Protein AF-A0A9E5LWG4-F1 (afdb_monomer)

Radius of gyration: 24.05 Å; Cα contacts (8 Å, |Δi|>4): 152; chains: 1; bounding box: 56×50×66 Å

Structure (mmCIF, N/CA/C/O backbone):
data_AF-A0A9E5LWG4-F1
#
_entry.id   AF-A0A9E5LWG4-F1
#
loop_
_atom_site.group_PDB
_atom_site.id
_atom_site.type_symbol
_atom_site.label_atom_id
_atom_site.label_alt_id
_atom_site.label_comp_id
_atom_site.label_asym_id
_atom_site.label_entity_id
_atom_site.label_seq_id
_atom_site.pdbx_PDB_ins_code
_atom_site.Cartn_x
_atom_site.Cartn_y
_atom_site.Cartn_z
_atom_site.occupancy
_atom_site.B_iso_or_equiv
_atom_site.auth_seq_id
_atom_site.auth_comp_id
_atom_site.auth_asym_id
_atom_site.auth_atom_id
_atom_site.pdbx_PDB_model_num
ATOM 1 N N . MET A 1 1 ? -36.267 38.860 47.453 1.00 40.44 1 MET A N 1
ATOM 2 C CA . MET A 1 1 ? -36.248 37.445 47.034 1.00 40.44 1 MET A CA 1
ATOM 3 C C . MET A 1 1 ? -36.671 37.403 45.577 1.00 40.44 1 MET A C 1
ATOM 5 O O . MET A 1 1 ? -37.859 37.362 45.316 1.00 40.44 1 MET A O 1
ATOM 9 N N . ASN A 1 2 ? -35.714 37.506 44.652 1.00 31.80 2 ASN A N 1
ATOM 10 C CA . ASN A 1 2 ? -35.941 37.179 43.245 1.00 31.80 2 ASN A CA 1
ATOM 11 C C . ASN A 1 2 ? -35.008 36.019 42.911 1.00 31.80 2 ASN A C 1
ATOM 13 O O . ASN A 1 2 ? -33.810 36.075 43.179 1.00 31.80 2 ASN A O 1
ATOM 17 N N . THR A 1 3 ? -35.626 34.947 42.444 1.00 41.03 3 THR A N 1
ATOM 18 C CA . THR A 1 3 ? -35.067 33.648 42.095 1.00 41.03 3 THR A CA 1
ATOM 19 C C . THR A 1 3 ? -34.221 33.753 40.827 1.00 41.03 3 THR A C 1
ATOM 21 O O . THR A 1 3 ? -34.682 34.312 39.835 1.00 41.03 3 THR A O 1
ATOM 24 N N . TYR A 1 4 ? -32.998 33.219 40.854 1.00 37.38 4 TYR A N 1
ATOM 25 C CA . TYR A 1 4 ? -32.174 33.046 39.658 1.00 37.38 4 TYR A CA 1
ATOM 26 C C . TYR A 1 4 ? -32.656 31.812 38.897 1.00 37.38 4 TYR A C 1
ATOM 28 O O . TYR A 1 4 ? -32.478 30.688 39.363 1.00 37.38 4 TYR A O 1
ATOM 36 N N . ASP A 1 5 ? -33.273 32.038 37.744 1.00 43.69 5 ASP A N 1
ATOM 37 C CA . ASP A 1 5 ? -33.558 31.005 36.755 1.00 43.69 5 ASP A CA 1
ATOM 38 C C . ASP A 1 5 ? -32.345 30.931 35.813 1.00 43.69 5 ASP A C 1
ATOM 40 O O . ASP A 1 5 ? -32.133 31.809 34.972 1.00 43.69 5 ASP A O 1
ATOM 44 N N . HIS A 1 6 ? -31.463 29.953 36.030 1.00 43.44 6 HIS A N 1
ATOM 45 C CA . HIS A 1 6 ? -30.319 29.716 35.150 1.00 43.44 6 HIS A CA 1
ATOM 46 C C . HIS A 1 6 ? -30.803 28.937 33.927 1.00 43.44 6 HIS A C 1
ATOM 48 O O . HIS A 1 6 ? -30.763 27.707 33.888 1.00 43.44 6 HIS A O 1
ATOM 54 N N . ALA A 1 7 ? -31.263 29.682 32.921 1.00 48.06 7 ALA A N 1
ATOM 55 C CA . ALA A 1 7 ? -31.539 29.151 31.597 1.00 48.06 7 ALA A CA 1
ATOM 56 C C . ALA A 1 7 ? -30.297 28.412 31.072 1.00 48.06 7 ALA A C 1
ATOM 58 O O . ALA A 1 7 ? -29.223 28.994 30.903 1.00 48.06 7 ALA A O 1
ATOM 59 N N . THR A 1 8 ? -30.447 27.111 30.842 1.00 49.31 8 THR A N 1
ATOM 60 C CA . THR A 1 8 ? -29.435 26.250 30.234 1.00 49.31 8 THR A CA 1
ATOM 61 C C . THR A 1 8 ? -29.273 26.693 28.781 1.00 49.31 8 THR A C 1
ATOM 63 O O . THR A 1 8 ? -30.167 26.487 27.959 1.00 49.31 8 THR A O 1
ATOM 66 N N . ALA A 1 9 ? -28.174 27.382 28.469 1.00 52.88 9 ALA A N 1
ATOM 67 C CA . ALA A 1 9 ? -27.880 27.800 27.104 1.00 52.88 9 ALA A CA 1
ATOM 68 C C . ALA A 1 9 ? -27.705 26.557 26.204 1.00 52.88 9 ALA A C 1
ATOM 70 O O . ALA A 1 9 ? -27.087 25.581 26.635 1.00 52.88 9 ALA A O 1
ATOM 71 N N . PRO A 1 10 ? -28.243 26.558 24.971 1.00 54.62 10 PRO A N 1
ATOM 72 C CA . PRO A 1 10 ? -28.051 25.456 24.037 1.00 54.62 10 PRO A CA 1
ATOM 73 C C . PRO A 1 10 ? -26.562 25.321 23.704 1.00 54.62 10 PRO A C 1
ATOM 75 O O . PRO A 1 10 ? -25.902 26.322 23.421 1.00 54.62 10 PRO A O 1
ATOM 78 N N . ALA A 1 11 ? -26.048 24.088 23.738 1.00 59.69 11 ALA A N 1
ATOM 79 C CA . ALA A 1 11 ? -24.668 23.779 23.387 1.00 59.69 11 ALA A CA 1
ATOM 80 C C . ALA A 1 11 ? -24.326 24.397 22.022 1.00 59.69 11 ALA A C 1
ATOM 82 O O . ALA A 1 11 ? -24.922 24.065 20.993 1.00 59.69 11 ALA A O 1
ATOM 83 N N . SER A 1 12 ? -23.395 25.349 22.037 1.00 63.00 12 SER A N 1
ATOM 84 C CA . SER A 1 12 ? -22.882 25.998 20.839 1.00 63.00 12 SER A CA 1
ATOM 85 C C . SER A 1 12 ? -22.162 24.941 20.004 1.00 63.00 12 SER A C 1
ATOM 87 O O . SER A 1 12 ? -21.187 24.350 20.452 1.00 63.00 12 SER A O 1
ATOM 89 N N . TRP A 1 13 ? -22.612 24.726 18.766 1.00 60.56 13 TRP A N 1
ATOM 90 C CA . TRP A 1 13 ? -21.992 23.803 17.801 1.00 60.56 13 TRP A CA 1
ATOM 91 C C . TRP A 1 13 ? -20.505 24.113 17.507 1.00 60.56 13 TRP A C 1
ATOM 93 O O . TRP A 1 13 ? -19.806 23.293 16.922 1.00 60.56 13 TRP A O 1
ATOM 103 N N . ASN A 1 14 ? -20.013 25.279 17.942 1.00 64.00 14 ASN A N 1
ATOM 104 C CA . ASN A 1 14 ? -18.624 25.719 17.813 1.00 64.00 14 ASN A CA 1
ATOM 105 C C . ASN A 1 14 ? -17.871 25.777 19.156 1.00 64.00 14 ASN A C 1
ATOM 107 O O . ASN A 1 14 ? -16.810 26.396 19.225 1.00 64.00 14 ASN A O 1
ATOM 111 N N . ASP A 1 15 ? -18.423 25.221 20.238 1.00 65.50 15 ASP A N 1
ATOM 112 C CA . ASP A 1 15 ? -17.731 25.180 21.527 1.00 65.50 15 ASP A CA 1
ATOM 113 C C . ASP A 1 15 ? -16.790 23.971 21.591 1.00 65.50 15 ASP A C 1
ATOM 115 O O . ASP A 1 15 ? -17.217 22.825 21.716 1.00 65.50 15 ASP A O 1
ATOM 119 N N . PHE A 1 16 ? -15.493 24.242 21.458 1.00 65.12 16 PHE A N 1
ATOM 120 C CA . PHE A 1 16 ? -14.423 23.245 21.515 1.00 65.12 16 PHE A CA 1
ATOM 121 C C . PHE A 1 16 ? -13.767 23.156 22.901 1.00 65.12 16 PHE A C 1
ATOM 123 O O . PHE A 1 16 ? -12.766 22.457 23.044 1.00 65.12 16 PHE A O 1
ATOM 130 N N . ASN A 1 17 ? -14.283 23.856 23.919 1.00 69.75 17 ASN A N 1
ATOM 131 C CA . ASN A 1 17 ? -13.683 23.830 25.258 1.00 69.75 17 ASN A CA 1
ATOM 132 C C . ASN A 1 17 ? -13.926 22.499 25.987 1.00 69.75 17 ASN A C 1
ATOM 134 O O . ASN A 1 17 ? -13.066 22.070 26.750 1.00 69.75 17 ASN A O 1
ATOM 138 N N . ASP A 1 18 ? -15.033 21.821 25.671 1.00 64.88 18 ASP A N 1
ATOM 139 C CA . ASP A 1 18 ? -15.341 20.459 26.129 1.00 64.88 18 ASP A CA 1
ATOM 140 C C . ASP A 1 18 ? -14.964 19.390 25.088 1.00 64.88 18 ASP A C 1
ATOM 142 O O . ASP A 1 18 ? -15.373 18.232 25.199 1.00 64.88 18 ASP A O 1
ATOM 146 N N . ALA A 1 19 ? -14.204 19.752 24.044 1.00 57.00 19 ALA A N 1
ATOM 147 C CA . ALA A 1 19 ? -13.722 18.764 23.091 1.00 57.00 19 ALA A CA 1
ATOM 148 C C . ALA A 1 19 ? -12.833 17.767 23.839 1.00 57.00 19 ALA A C 1
ATOM 150 O O . ALA A 1 19 ? -11.763 18.126 24.336 1.00 57.00 19 ALA A O 1
ATOM 151 N N . GLU A 1 20 ? -13.280 16.513 23.917 1.00 58.62 20 GLU A N 1
ATOM 152 C CA . GLU A 1 20 ? -12.485 15.421 24.462 1.00 58.62 20 GLU A CA 1
ATOM 153 C C . GLU A 1 20 ? -11.121 15.450 23.766 1.00 58.62 20 GLU A C 1
ATOM 155 O O . GLU A 1 20 ? -11.010 15.254 22.549 1.00 58.62 20 GLU A O 1
ATOM 160 N N . ALA A 1 21 ? -10.065 15.741 24.533 1.00 57.12 21 ALA A N 1
ATOM 161 C CA . ALA A 1 21 ? -8.712 15.528 24.052 1.00 57.12 21 ALA A CA 1
ATOM 162 C C . ALA A 1 21 ? -8.664 14.095 23.517 1.00 57.12 21 ALA A C 1
ATOM 164 O O . ALA A 1 21 ? -9.229 13.203 24.148 1.00 57.12 21 ALA A O 1
ATOM 165 N N . GLN A 1 22 ? -8.030 13.869 22.362 1.00 55.31 22 GLN A N 1
ATOM 166 C CA . GLN A 1 22 ? -7.855 12.534 21.778 1.00 55.31 22 GLN A CA 1
ATOM 167 C C . GLN A 1 22 ? -6.951 11.668 22.683 1.00 55.31 22 GLN A C 1
ATOM 169 O O . GLN A 1 22 ? -5.816 11.328 22.345 1.00 55.31 22 GLN A O 1
ATOM 174 N N . GLN A 1 23 ? -7.438 11.344 23.875 1.00 50.91 23 GLN A N 1
ATOM 175 C CA . GLN A 1 23 ? -6.827 10.490 24.870 1.00 50.91 23 GLN A CA 1
ATOM 176 C C . GLN A 1 23 ? -6.884 9.080 24.288 1.00 50.91 23 GLN A C 1
ATOM 178 O O . GLN A 1 23 ? -7.949 8.489 24.140 1.00 50.91 23 GLN A O 1
ATOM 183 N N . GLY A 1 24 ? -5.726 8.597 23.842 1.00 54.91 24 GLY A N 1
ATOM 184 C CA . GLY A 1 24 ? -5.573 7.300 23.186 1.00 54.91 24 GLY A CA 1
ATOM 185 C C . GLY A 1 24 ? -5.214 7.358 21.700 1.00 54.91 24 GLY A C 1
ATOM 186 O O . GLY A 1 24 ? -4.987 6.306 21.111 1.00 54.91 24 GLY A O 1
ATOM 187 N N . ALA A 1 25 ? -5.093 8.529 21.058 1.00 55.97 25 ALA A N 1
ATOM 188 C CA . ALA A 1 25 ? -4.582 8.590 19.677 1.00 55.97 25 ALA A CA 1
ATOM 189 C C . ALA A 1 25 ? -3.075 8.271 19.565 1.00 55.97 25 ALA A C 1
ATOM 191 O O . ALA A 1 25 ? -2.611 7.903 18.487 1.00 55.97 25 ALA A O 1
ATOM 192 N N . PHE A 1 26 ? -2.326 8.378 20.668 1.00 61.34 26 PHE A N 1
ATOM 193 C CA . PHE A 1 26 ? -0.871 8.177 20.702 1.00 61.34 26 PHE A CA 1
ATOM 194 C C . PHE A 1 26 ? -0.430 6.785 21.165 1.00 61.34 26 PHE A C 1
ATOM 196 O O . PHE A 1 26 ? 0.726 6.421 20.954 1.00 61.34 26 PHE A O 1
ATOM 203 N N . ASP A 1 27 ? -1.317 5.998 21.778 1.00 74.38 27 ASP A N 1
ATOM 204 C CA . ASP A 1 27 ? -0.946 4.660 22.234 1.00 74.38 27 ASP A CA 1
ATOM 205 C C . ASP A 1 27 ? -0.693 3.759 21.030 1.00 74.38 27 ASP A C 1
ATOM 207 O O . ASP A 1 27 ? -1.486 3.725 20.091 1.00 74.38 27 ASP A O 1
ATOM 211 N N . LEU A 1 28 ? 0.389 2.988 21.043 1.00 81.75 28 LEU A N 1
ATOM 212 C CA . LEU A 1 28 ? 0.647 2.012 19.988 1.00 81.75 28 LEU A CA 1
ATOM 213 C C . LEU A 1 28 ? -0.407 0.899 20.023 1.00 81.75 28 LEU A C 1
ATOM 215 O O . LEU A 1 28 ? -0.899 0.522 21.085 1.00 81.75 28 LEU A O 1
ATOM 219 N N . ILE A 1 29 ? -0.750 0.350 18.856 1.00 87.31 29 ILE A N 1
ATOM 220 C CA . ILE A 1 29 ? -1.498 -0.913 18.810 1.00 87.31 29 ILE A CA 1
ATOM 221 C C . ILE A 1 29 ? -0.548 -2.003 19.337 1.00 87.31 29 ILE A C 1
ATOM 223 O O . ILE A 1 29 ? 0.547 -2.148 18.781 1.00 87.31 29 ILE A O 1
ATOM 227 N N . PRO A 1 30 ? -0.905 -2.756 20.396 1.00 90.12 30 PRO A N 1
ATOM 228 C CA . PRO A 1 30 ? -0.024 -3.786 20.933 1.00 90.12 30 PRO A CA 1
ATOM 229 C C . PRO A 1 30 ? 0.285 -4.875 19.899 1.00 90.12 30 PRO A C 1
ATOM 231 O O . PRO A 1 30 ? -0.549 -5.223 19.058 1.00 90.12 30 PRO A O 1
ATOM 234 N N . ARG A 1 31 ? 1.481 -5.465 19.984 1.00 90.44 31 ARG A N 1
ATOM 235 C CA . ARG A 1 31 ? 1.848 -6.619 19.152 1.00 90.44 31 ARG A CA 1
ATOM 236 C C . ARG A 1 31 ? 0.888 -7.785 19.412 1.00 90.44 31 ARG A C 1
ATOM 238 O O . ARG A 1 31 ? 0.539 -8.063 20.553 1.00 90.44 31 ARG A O 1
ATOM 245 N N . GLY A 1 32 ? 0.546 -8.515 18.350 1.00 90.31 32 GLY A N 1
ATOM 246 C CA . GLY A 1 32 ? -0.266 -9.735 18.431 1.00 90.31 32 GLY A CA 1
ATOM 247 C C . GLY A 1 32 ? -1.772 -9.485 18.368 1.00 90.31 32 GLY A C 1
ATOM 248 O O . GLY A 1 32 ? -2.541 -10.441 18.354 1.00 90.31 32 GLY A O 1
ATOM 249 N N . ILE A 1 33 ? -2.198 -8.222 18.282 1.00 92.81 33 ILE A N 1
ATOM 250 C CA . ILE A 1 33 ? -3.597 -7.873 18.055 1.00 92.8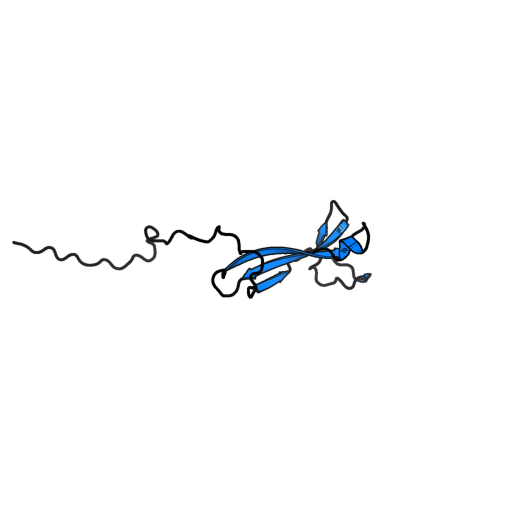1 33 ILE A CA 1
ATOM 251 C C . ILE A 1 33 ? -3.913 -7.935 16.559 1.00 92.81 33 ILE A C 1
ATOM 253 O O . ILE A 1 33 ? -3.195 -7.371 15.736 1.00 92.81 33 ILE A O 1
ATOM 257 N N . SER A 1 34 ? -5.019 -8.599 16.219 1.00 94.12 34 SER A N 1
ATOM 258 C CA . SER A 1 34 ? -5.606 -8.571 14.876 1.00 94.12 34 SER A CA 1
ATOM 259 C C . SER A 1 34 ? -6.674 -7.485 14.804 1.00 94.12 34 SER A C 1
ATOM 261 O O . SER A 1 34 ? -7.530 -7.405 15.683 1.00 94.12 34 SER A O 1
ATOM 263 N N . VAL A 1 35 ? -6.635 -6.658 13.760 1.00 94.50 35 VAL A N 1
ATOM 264 C CA . VAL A 1 35 ? -7.606 -5.581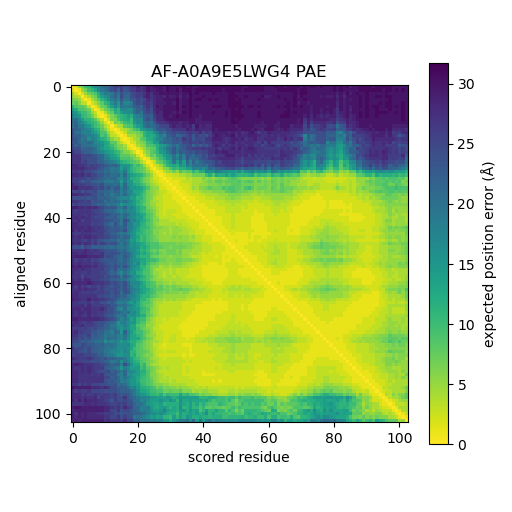 13.532 1.00 94.50 35 VAL A CA 1
ATOM 265 C C . VAL A 1 35 ? -8.105 -5.610 12.086 1.00 94.50 35 VAL A C 1
ATOM 267 O O . VAL A 1 35 ? -7.311 -5.880 11.182 1.00 94.50 35 VAL A O 1
ATOM 270 N N . PRO A 1 36 ? -9.394 -5.327 11.831 1.00 96.81 36 PRO A N 1
ATOM 271 C CA . PRO A 1 36 ? -9.887 -5.168 10.472 1.00 96.81 36 PRO A CA 1
ATOM 272 C C . PRO A 1 36 ? -9.375 -3.848 9.891 1.00 96.81 36 PRO A C 1
ATOM 274 O O . PRO A 1 36 ? -9.438 -2.798 10.537 1.00 96.81 36 PRO A O 1
ATOM 277 N N . VAL A 1 37 ? -8.862 -3.900 8.663 1.00 97.31 37 VAL A N 1
ATOM 278 C CA . VAL A 1 37 ? -8.291 -2.734 7.985 1.00 97.31 37 VAL A CA 1
ATOM 279 C C . VAL A 1 37 ? -8.851 -2.566 6.584 1.00 97.31 37 VAL A C 1
ATOM 281 O O . VAL A 1 37 ? -9.122 -3.532 5.874 1.00 97.31 37 VAL A O 1
ATOM 284 N N . ARG A 1 38 ? -8.934 -1.310 6.151 1.00 98.19 38 ARG A N 1
ATOM 285 C CA . ARG A 1 38 ? -8.988 -0.945 4.740 1.00 98.19 38 ARG A CA 1
ATOM 286 C C . ARG A 1 38 ? -7.575 -0.619 4.281 1.00 98.19 38 ARG A C 1
ATOM 288 O O . ARG A 1 38 ? -6.960 0.310 4.802 1.00 98.19 38 ARG A O 1
ATOM 295 N N . MET A 1 39 ? -7.096 -1.349 3.282 1.00 98.00 39 MET A N 1
ATOM 296 C CA . MET A 1 39 ? -5.828 -1.079 2.609 1.00 98.00 39 MET A CA 1
ATOM 297 C C . MET A 1 39 ? -6.052 -0.166 1.399 1.00 98.00 39 MET A C 1
ATOM 299 O O . MET A 1 39 ? -6.990 -0.360 0.628 1.00 98.00 39 MET A O 1
ATOM 303 N N . THR A 1 40 ? -5.179 0.822 1.227 1.00 98.00 40 THR A N 1
ATOM 304 C CA . THR A 1 40 ? -5.079 1.672 0.037 1.00 98.00 40 THR A CA 1
ATOM 305 C C . THR A 1 40 ? -3.654 1.604 -0.490 1.00 98.00 40 THR A C 1
ATOM 307 O O . THR A 1 40 ? -2.709 1.824 0.266 1.00 98.00 40 THR A O 1
ATOM 310 N N . ILE A 1 41 ? -3.493 1.335 -1.783 1.00 97.69 41 ILE A N 1
ATOM 311 C CA . ILE A 1 41 ? -2.194 1.399 -2.455 1.00 97.69 41 ILE A CA 1
ATOM 312 C C . ILE A 1 41 ? -2.060 2.788 -3.073 1.00 97.69 41 ILE A C 1
ATOM 314 O O . ILE A 1 41 ? -2.912 3.210 -3.859 1.00 97.69 41 ILE A O 1
ATOM 318 N N . LYS A 1 42 ? -1.014 3.519 -2.690 1.00 97.56 42 LYS A N 1
ATOM 319 C CA . LYS A 1 42 ? -0.723 4.838 -3.255 1.00 97.56 42 LYS A CA 1
ATOM 320 C C . LYS A 1 42 ? -0.085 4.665 -4.638 1.00 97.56 42 LYS A C 1
ATOM 322 O O . LYS A 1 42 ? 0.789 3.812 -4.769 1.00 97.56 42 LYS A O 1
ATOM 327 N N . PRO A 1 43 ? -0.487 5.455 -5.649 1.00 97.81 43 PRO A N 1
ATOM 328 C CA . PRO A 1 43 ? 0.189 5.455 -6.940 1.00 97.81 43 PRO A CA 1
ATOM 329 C C . PRO A 1 43 ? 1.668 5.812 -6.784 1.00 97.81 43 PRO A C 1
ATOM 331 O O . PRO A 1 43 ? 1.999 6.799 -6.123 1.00 97.81 43 PRO A O 1
ATOM 334 N N . GLY 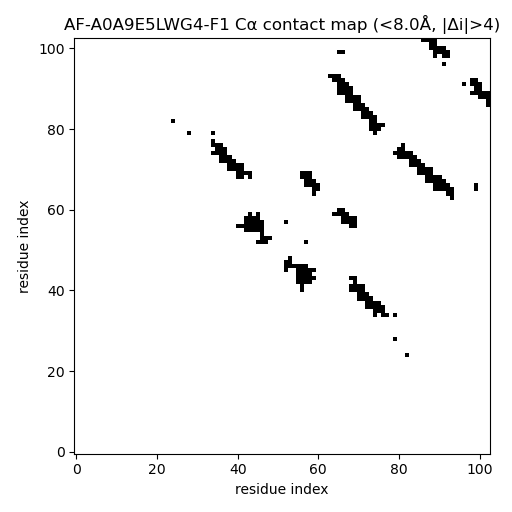A 1 44 ? 2.535 5.008 -7.390 1.00 96.81 44 GLY A N 1
ATOM 335 C CA . GLY A 1 44 ? 3.982 5.220 -7.420 1.00 96.81 44 GLY A CA 1
ATOM 336 C C . GLY A 1 44 ? 4.504 5.684 -8.778 1.00 96.81 44 GLY A C 1
ATOM 337 O O . GLY A 1 44 ? 5.607 6.217 -8.861 1.00 96.81 44 GLY A O 1
ATOM 338 N N . GLY A 1 45 ? 3.701 5.516 -9.836 1.00 97.25 45 GLY A N 1
ATOM 339 C CA . GLY A 1 45 ? 4.010 5.977 -11.189 1.00 97.25 45 GLY A CA 1
ATOM 340 C C . GLY A 1 45 ? 5.076 5.164 -11.927 1.00 97.25 45 GLY A C 1
ATOM 341 O O . GLY A 1 45 ? 5.466 5.558 -13.022 1.00 97.25 45 GLY A O 1
ATOM 342 N N . HIS A 1 46 ? 5.552 4.053 -11.359 1.00 96.94 46 HIS A N 1
ATOM 343 C CA . HIS A 1 46 ? 6.447 3.128 -12.041 1.00 96.94 46 HIS A CA 1
ATOM 344 C C . HIS A 1 46 ? 5.638 1.975 -12.637 1.00 96.94 46 HIS A C 1
ATOM 346 O O . HIS A 1 46 ? 4.991 1.230 -11.906 1.00 96.94 46 HIS A O 1
ATOM 352 N N . ASP A 1 47 ? 5.7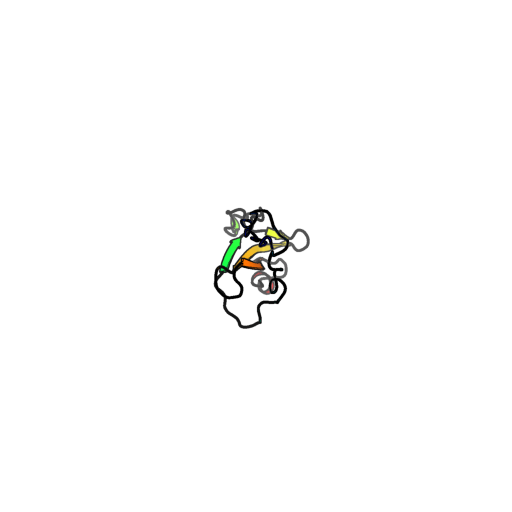04 1.826 -13.955 1.00 96.75 47 ASP A N 1
ATOM 353 C CA . ASP A 1 47 ? 5.122 0.702 -14.682 1.00 96.75 47 ASP A CA 1
ATOM 354 C C . ASP A 1 47 ? 6.221 -0.040 -15.449 1.00 96.75 47 ASP A C 1
ATOM 356 O O . ASP A 1 47 ? 7.122 0.565 -16.033 1.00 96.75 47 ASP A O 1
ATOM 360 N N . ASP A 1 48 ? 6.118 -1.365 -15.457 1.00 95.94 48 ASP A N 1
ATOM 361 C CA . ASP A 1 48 ? 6.959 -2.276 -16.224 1.00 95.94 48 ASP A CA 1
ATOM 362 C C . ASP A 1 48 ? 6.074 -3.391 -16.791 1.00 95.94 48 ASP A C 1
ATOM 364 O O . ASP A 1 48 ? 5.662 -4.330 -16.099 1.00 95.94 48 ASP A O 1
ATOM 368 N N . HIS A 1 49 ? 5.792 -3.294 -18.091 1.00 94.38 49 HIS A N 1
ATOM 369 C CA . HIS A 1 49 ? 4.978 -4.268 -18.815 1.00 94.38 49 HIS A CA 1
ATOM 370 C C . HIS A 1 49 ? 5.577 -5.678 -18.802 1.00 94.38 49 HIS A C 1
ATOM 372 O O . HIS A 1 49 ? 4.828 -6.649 -18.878 1.00 94.38 49 HIS A O 1
ATOM 378 N N . THR A 1 50 ? 6.901 -5.812 -18.690 1.00 95.06 50 THR A N 1
ATOM 379 C CA . THR A 1 50 ? 7.561 -7.125 -18.651 1.00 95.06 50 THR A CA 1
ATOM 380 C C . THR A 1 50 ? 7.335 -7.845 -17.322 1.00 95.06 50 THR A C 1
ATOM 382 O O . THR A 1 50 ? 7.366 -9.072 -17.280 1.00 95.06 50 THR A O 1
ATOM 385 N N . GLN A 1 51 ? 7.040 -7.090 -16.258 1.00 92.62 51 GLN A N 1
ATOM 386 C CA . GLN A 1 51 ? 6.674 -7.595 -14.931 1.00 92.62 51 GLN A CA 1
ATOM 387 C C . GLN A 1 51 ? 5.152 -7.627 -14.699 1.00 92.62 51 GLN A C 1
ATOM 389 O O . GLN A 1 51 ? 4.690 -8.092 -13.658 1.00 92.62 51 GLN A O 1
ATOM 394 N N . GLY A 1 52 ? 4.355 -7.128 -15.650 1.00 94.31 52 GLY A N 1
ATOM 395 C CA . GLY A 1 52 ? 2.902 -6.991 -15.506 1.00 94.31 52 GLY A CA 1
ATOM 396 C C . GLY A 1 52 ? 2.468 -5.838 -14.594 1.00 94.31 52 GLY A C 1
ATOM 397 O O . GLY A 1 52 ? 1.308 -5.779 -14.188 1.00 94.31 52 GLY A O 1
ATOM 398 N N . TRP A 1 53 ? 3.367 -4.908 -14.267 1.00 95.19 53 TRP A N 1
ATOM 399 C CA . TRP A 1 53 ? 3.027 -3.703 -13.513 1.00 95.19 53 TRP A CA 1
AT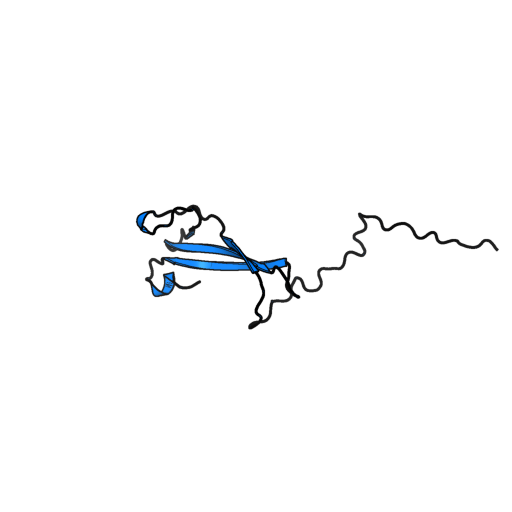OM 400 C C . TRP A 1 53 ? 2.558 -2.636 -14.494 1.00 95.19 53 TRP A C 1
ATOM 402 O O . TRP A 1 53 ? 3.367 -2.009 -15.168 1.00 95.19 53 TRP A O 1
ATOM 412 N N . THR A 1 54 ? 1.244 -2.486 -14.630 1.00 96.44 54 THR A N 1
ATOM 413 C CA . THR A 1 54 ? 0.638 -1.578 -15.623 1.00 96.44 54 THR A CA 1
ATOM 414 C C . THR A 1 54 ? -0.428 -0.662 -15.025 1.00 96.44 54 THR A C 1
ATOM 416 O O . THR A 1 54 ? -1.255 -0.109 -15.745 1.00 96.44 54 THR A O 1
ATOM 419 N N . GLY A 1 55 ? -0.511 -0.610 -13.696 1.00 95.81 55 GLY A N 1
ATOM 420 C CA . GLY A 1 55 ? -1.568 0.095 -12.971 1.00 95.81 55 GLY A CA 1
ATOM 421 C C . GLY A 1 55 ? -1.129 1.431 -12.376 1.00 95.81 55 GLY A C 1
ATOM 422 O O . GLY A 1 55 ? -1.917 2.053 -11.672 1.00 95.81 55 GLY A O 1
ATOM 423 N N . GLY A 1 56 ? 0.126 1.842 -12.571 1.00 96.94 56 GLY A N 1
ATOM 424 C CA . GLY A 1 56 ? 0.714 3.036 -11.965 1.00 96.94 56 GLY A CA 1
ATOM 425 C C . GLY A 1 56 ? 0.929 2.940 -10.449 1.00 96.94 56 GLY A C 1
ATOM 426 O O . GLY A 1 56 ? 1.202 3.948 -9.794 1.00 96.94 56 GLY A O 1
ATOM 427 N N . TYR A 1 57 ? 0.784 1.750 -9.860 1.00 97.50 57 TYR A N 1
ATOM 428 C CA . TYR A 1 57 ? 0.832 1.552 -8.407 1.00 97.50 57 TYR A CA 1
ATOM 429 C C . TYR A 1 57 ? 2.219 1.237 -7.861 1.00 97.50 57 TYR A C 1
ATOM 431 O O . TYR A 1 57 ? 2.469 1.493 -6.684 1.00 97.50 57 TYR A O 1
ATOM 439 N N . ALA A 1 58 ? 3.108 0.670 -8.674 1.00 97.56 58 ALA A N 1
ATOM 440 C CA . ALA A 1 58 ? 4.445 0.370 -8.203 1.00 97.56 58 ALA A CA 1
ATOM 441 C C . ALA A 1 58 ? 5.248 1.666 -8.048 1.00 97.56 58 ALA A C 1
ATOM 443 O O . ALA A 1 58 ? 5.119 2.609 -8.832 1.00 97.56 58 ALA A O 1
ATOM 444 N N . THR A 1 59 ? 6.076 1.701 -7.013 1.00 97.56 59 THR A N 1
ATOM 445 C CA . THR A 1 59 ? 7.023 2.776 -6.730 1.00 97.56 59 THR A CA 1
ATOM 446 C C . THR A 1 59 ? 8.422 2.210 -6.865 1.00 97.56 59 THR A C 1
ATOM 448 O O . THR A 1 59 ? 8.734 1.207 -6.225 1.00 97.56 59 THR A O 1
ATOM 451 N N . GLN A 1 60 ? 9.283 2.868 -7.639 1.00 97.12 60 GLN A N 1
ATOM 452 C CA . GLN A 1 60 ? 10.709 2.557 -7.669 1.00 97.12 60 GLN A CA 1
ATOM 453 C C . GLN A 1 60 ? 11.479 3.545 -6.787 1.00 97.12 60 GLN A C 1
ATOM 455 O O . GLN A 1 60 ? 11.351 4.759 -6.925 1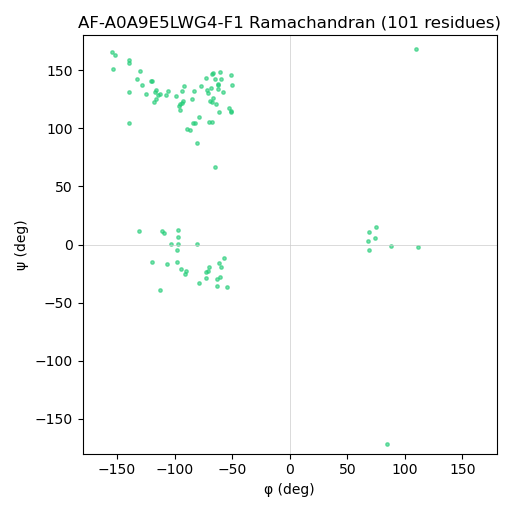.00 97.12 60 GLN A O 1
ATOM 460 N N . SER A 1 61 ? 12.297 3.030 -5.872 1.00 95.25 61 SER A N 1
ATOM 461 C CA . SER A 1 61 ? 13.243 3.842 -5.107 1.00 95.25 61 SER A CA 1
ATOM 462 C C . SER A 1 61 ? 14.354 4.350 -6.024 1.00 95.25 61 SER A C 1
ATOM 464 O O . SER A 1 61 ? 15.075 3.548 -6.618 1.00 95.25 61 SER A O 1
ATOM 466 N N . PHE A 1 62 ? 14.537 5.670 -6.078 1.00 93.94 62 PHE A N 1
ATOM 467 C CA . PHE A 1 62 ? 15.632 6.299 -6.823 1.00 93.94 62 PHE A CA 1
ATOM 468 C C . PHE A 1 62 ? 17.015 5.914 -6.280 1.00 93.94 62 PHE A C 1
ATOM 470 O O . PHE A 1 62 ? 17.942 5.716 -7.058 1.00 93.94 62 PHE A O 1
ATOM 477 N N . ASP A 1 63 ? 17.142 5.747 -4.962 1.00 94.81 63 ASP A N 1
ATOM 478 C CA . ASP A 1 63 ? 18.431 5.468 -4.318 1.00 94.81 63 ASP A CA 1
ATOM 479 C C . ASP A 1 63 ? 18.866 4.005 -4.449 1.00 94.81 63 ASP A C 1
ATOM 481 O O . ASP A 1 63 ? 20.056 3.698 -4.482 1.00 94.81 63 ASP A O 1
ATOM 485 N N . THR A 1 64 ? 17.904 3.076 -4.467 1.00 93.38 64 THR A N 1
ATOM 486 C CA . THR A 1 64 ? 18.195 1.636 -4.342 1.00 93.38 64 THR A CA 1
ATOM 487 C C . THR A 1 64 ? 17.752 0.801 -5.533 1.00 93.38 64 THR A C 1
ATOM 489 O O . THR A 1 64 ? 18.143 -0.361 -5.619 1.00 93.38 64 THR A O 1
ATOM 492 N N . GLY A 1 65 ? 16.906 1.341 -6.413 1.00 94.19 65 GLY A N 1
ATOM 493 C CA . GLY A 1 65 ? 16.271 0.607 -7.508 1.00 94.19 65 GLY A CA 1
ATOM 494 C C . GLY A 1 65 ? 15.246 -0.442 -7.062 1.00 94.19 65 GLY A C 1
ATOM 495 O O . GLY A 1 65 ? 14.716 -1.156 -7.911 1.00 94.19 65 GLY A O 1
ATOM 496 N N . ALA A 1 66 ? 14.963 -0.563 -5.758 1.00 94.88 66 ALA A N 1
ATOM 497 C CA . ALA A 1 66 ? 13.924 -1.452 -5.249 1.00 94.88 66 ALA A CA 1
ATOM 498 C C . ALA A 1 66 ? 12.543 -0.989 -5.720 1.00 94.88 66 ALA A C 1
ATOM 500 O O . ALA A 1 66 ? 12.275 0.214 -5.749 1.00 94.88 66 ALA A O 1
ATOM 501 N N . VAL A 1 67 ? 11.669 -1.940 -6.041 1.00 96.06 67 VAL A N 1
ATOM 502 C CA . VAL A 1 67 ? 10.290 -1.670 -6.456 1.00 96.06 67 VAL A CA 1
ATOM 503 C C . VAL A 1 67 ? 9.333 -2.257 -5.428 1.00 96.06 67 VAL A C 1
ATOM 505 O O . VAL A 1 67 ? 9.517 -3.394 -4.989 1.00 96.06 67 VAL A O 1
ATOM 508 N N . TYR A 1 68 ? 8.336 -1.479 -5.018 1.00 95.94 68 TYR A N 1
ATOM 509 C CA . TYR A 1 68 ? 7.394 -1.837 -3.958 1.00 95.94 68 TYR A CA 1
ATOM 510 C C . TYR A 1 68 ? 6.031 -1.161 -4.148 1.00 95.94 68 TYR A C 1
ATOM 512 O O . TYR A 1 68 ? 5.908 -0.169 -4.865 1.00 95.94 68 TYR A O 1
ATOM 520 N N . LEU A 1 69 ? 5.007 -1.674 -3.467 1.00 97.06 69 LEU A N 1
ATOM 521 C CA . LEU A 1 69 ? 3.710 -1.017 -3.309 1.00 97.06 69 LEU A CA 1
ATOM 522 C C . LEU A 1 69 ? 3.707 -0.196 -2.019 1.00 97.06 69 LEU A C 1
ATOM 524 O O . LEU A 1 69 ? 3.923 -0.745 -0.937 1.00 97.06 69 LEU A O 1
ATOM 528 N N . ALA A 1 70 ? 3.428 1.103 -2.115 1.00 97.12 70 ALA A N 1
ATOM 529 C CA . ALA A 1 70 ? 3.287 1.973 -0.950 1.00 97.12 70 ALA A CA 1
ATOM 530 C C . ALA A 1 70 ? 1.878 1.831 -0.357 1.00 97.12 70 ALA A C 1
ATOM 532 O O . ALA A 1 70 ? 0.901 2.347 -0.908 1.00 97.12 70 ALA A O 1
ATOM 533 N N . CYS A 1 71 ? 1.763 1.125 0.765 1.00 97.81 71 CYS A N 1
ATOM 534 C CA . CYS A 1 71 ? 0.479 0.728 1.329 1.00 97.81 71 CYS A CA 1
ATOM 535 C C . CYS A 1 71 ? 0.132 1.566 2.560 1.00 97.81 71 CYS A C 1
ATOM 537 O O . CYS A 1 71 ? 0.931 1.740 3.479 1.00 97.81 71 CYS A O 1
ATOM 539 N N . GLU A 1 72 ? -1.095 2.071 2.588 1.00 97.50 72 GLU A N 1
ATOM 540 C CA . GLU A 1 72 ? -1.705 2.722 3.740 1.00 97.50 72 GLU A CA 1
ATOM 541 C C . GLU A 1 72 ? -2.844 1.851 4.257 1.00 97.50 72 GLU A C 1
ATOM 543 O O . GLU A 1 72 ? -3.732 1.468 3.496 1.00 97.50 72 GLU A O 1
ATOM 548 N N . PHE A 1 73 ? -2.847 1.574 5.555 1.00 96.12 73 PHE A N 1
ATOM 549 C CA . PHE A 1 73 ? -3.902 0.812 6.203 1.00 96.12 73 PHE A CA 1
ATOM 550 C C . PHE A 1 73 ? -4.596 1.690 7.232 1.00 96.12 73 PHE A C 1
ATOM 552 O O . PHE A 1 73 ? -3.946 2.333 8.058 1.00 96.12 73 PHE A O 1
ATOM 559 N N . VAL A 1 74 ? -5.924 1.702 7.185 1.00 96.44 74 VAL A N 1
ATOM 560 C CA . VAL A 1 74 ? -6.771 2.374 8.170 1.00 96.44 74 VAL A CA 1
ATOM 561 C C . VAL A 1 74 ? -7.594 1.318 8.880 1.00 96.44 74 VAL A C 1
ATOM 563 O O . VAL A 1 74 ? -8.295 0.546 8.226 1.00 96.44 74 VAL A O 1
ATOM 566 N N . VAL A 1 75 ? -7.521 1.286 10.208 1.00 95.88 75 VAL A N 1
ATOM 567 C CA . VAL A 1 75 ? -8.352 0.392 11.018 1.00 95.88 75 VAL A CA 1
ATOM 568 C C . VAL A 1 75 ? -9.811 0.815 10.884 1.00 95.88 75 VAL A C 1
ATOM 570 O O . VAL A 1 75 ? -10.144 1.979 11.112 1.00 95.88 75 VAL A O 1
ATOM 573 N N . THR A 1 76 ? -10.685 -0.112 10.508 1.00 97.44 76 THR A N 1
ATOM 574 C CA . THR A 1 76 ? -12.091 0.202 10.213 1.00 97.44 76 THR A CA 1
ATOM 575 C C . THR A 1 76 ? -13.022 -0.005 11.397 1.00 97.44 76 THR A C 1
ATOM 577 O O . THR A 1 76 ? -14.103 0.573 11.397 1.00 97.44 76 THR A O 1
ATOM 580 N N . ASP A 1 77 ? -12.622 -0.807 12.386 1.00 93.38 77 ASP A N 1
ATOM 581 C CA . ASP A 1 77 ? -13.470 -1.163 13.527 1.00 93.38 77 ASP A CA 1
ATOM 582 C C . ASP A 1 77 ? -12.648 -1.539 14.779 1.00 93.38 77 ASP A C 1
ATOM 584 O O . ASP A 1 77 ? -11.440 -1.784 14.703 1.00 93.38 77 ASP A O 1
ATOM 588 N N . GLY A 1 78 ? -13.311 -1.583 15.934 1.00 92.12 78 GLY A N 1
ATOM 589 C CA . GLY A 1 78 ? -12.740 -1.929 17.232 1.00 92.12 78 GLY A CA 1
ATOM 590 C C . GLY A 1 78 ? -12.067 -0.758 17.967 1.00 92.12 78 GLY A C 1
ATOM 591 O O . GLY A 1 78 ? -12.130 0.390 17.523 1.00 92.12 78 GLY A O 1
ATOM 592 N N . PRO A 1 79 ? -11.374 -1.031 19.091 1.00 90.25 79 PRO A N 1
ATOM 593 C CA . PRO A 1 79 ? -10.782 -0.001 19.961 1.00 90.25 79 PRO A CA 1
ATOM 594 C C . PRO A 1 79 ? -9.722 0.876 19.281 1.00 90.25 79 PRO A C 1
ATOM 596 O O . PRO A 1 79 ? -9.349 1.929 19.788 1.00 90.25 79 PRO A O 1
ATOM 599 N N . PHE A 1 80 ? -9.220 0.424 18.133 1.00 91.19 80 PHE A N 1
ATOM 600 C CA . PHE A 1 80 ? -8.168 1.076 17.364 1.00 91.19 80 PHE A CA 1
ATOM 601 C C . PHE A 1 80 ? -8.687 1.700 16.064 1.00 91.19 80 PHE A C 1
ATOM 603 O O . PHE A 1 80 ? -7.877 2.099 15.228 1.00 91.19 80 PHE A O 1
ATOM 610 N N . ALA A 1 81 ? -10.011 1.770 15.867 1.00 93.19 81 ALA A N 1
ATOM 611 C CA . ALA A 1 81 ? -10.627 2.333 14.671 1.00 93.19 81 ALA A CA 1
ATOM 612 C C . ALA A 1 81 ? -10.081 3.731 14.340 1.00 93.19 81 ALA A C 1
ATOM 614 O O . ALA A 1 81 ? -9.755 4.525 15.223 1.00 93.19 81 ALA A O 1
ATOM 615 N N . LYS A 1 82 ? -9.994 4.033 13.040 1.00 91.81 82 LYS A N 1
ATOM 616 C CA . LYS A 1 82 ? -9.457 5.277 12.458 1.00 91.81 82 LYS A CA 1
ATOM 617 C C . LYS A 1 82 ? -7.945 5.476 12.618 1.00 91.81 82 LYS A C 1
ATOM 619 O O . LYS A 1 82 ? -7.409 6.414 12.026 1.00 91.81 82 LYS A O 1
ATOM 624 N N . ARG A 1 83 ? -7.228 4.600 13.335 1.00 91.31 83 ARG A N 1
ATOM 625 C CA . ARG A 1 83 ? -5.758 4.623 13.347 1.00 91.31 83 ARG A CA 1
ATOM 626 C C . ARG A 1 83 ? -5.199 4.226 11.986 1.00 91.31 83 ARG A C 1
ATOM 628 O O . ARG A 1 83 ? -5.771 3.388 11.285 1.00 91.31 83 ARG A O 1
ATOM 635 N N . LYS A 1 84 ? -4.065 4.830 11.635 1.00 92.06 84 LYS A N 1
ATOM 636 C CA . LYS A 1 84 ? -3.401 4.669 10.343 1.00 92.06 84 LYS A CA 1
ATOM 637 C C . LYS A 1 84 ? -1.999 4.099 10.524 1.00 92.06 84 LYS A C 1
ATOM 639 O O . LYS A 1 84 ? -1.289 4.473 11.452 1.00 92.06 84 LYS A O 1
ATOM 644 N N . MET A 1 85 ? -1.618 3.206 9.625 1.00 92.12 85 MET A N 1
ATOM 645 C CA . MET A 1 85 ? -0.291 2.603 9.552 1.00 92.12 85 MET A CA 1
ATOM 646 C C . MET A 1 85 ? 0.144 2.503 8.089 1.00 92.12 85 MET A C 1
ATOM 648 O O . MET A 1 85 ? -0.694 2.477 7.184 1.00 92.12 85 MET A O 1
ATOM 652 N N . TRP A 1 86 ? 1.453 2.454 7.861 1.00 94.25 86 TRP A N 1
ATOM 653 C CA . TRP A 1 86 ? 2.039 2.366 6.527 1.00 94.25 86 TRP A CA 1
ATOM 654 C C . TRP A 1 86 ? 3.029 1.211 6.478 1.00 94.25 86 TRP A C 1
ATOM 656 O O . TRP A 1 86 ? 3.815 1.036 7.407 1.00 94.25 86 TRP A O 1
ATOM 666 N N . SER A 1 87 ? 2.984 0.445 5.392 1.00 94.19 87 SER A N 1
ATOM 667 C CA . SER A 1 87 ? 4.016 -0.538 5.055 1.00 94.19 87 SER A CA 1
ATOM 668 C C . SER A 1 87 ? 4.285 -0.500 3.558 1.00 94.19 87 SER A C 1
ATOM 670 O O . SER A 1 87 ? 3.439 -0.064 2.775 1.00 94.19 87 SER A O 1
ATOM 672 N N . ASN A 1 88 ? 5.453 -0.986 3.163 1.00 95.00 88 ASN A N 1
ATOM 673 C CA 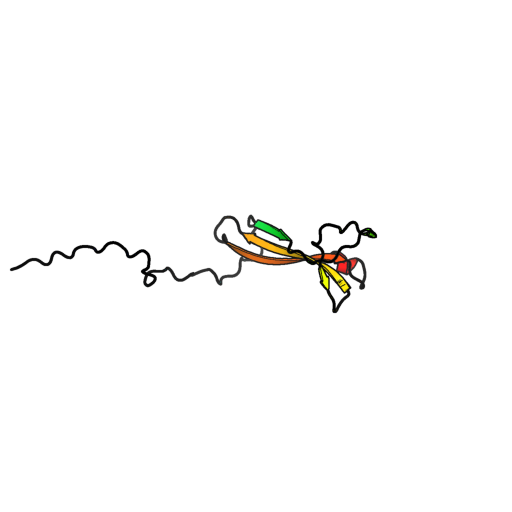. ASN A 1 88 ? 5.803 -1.190 1.768 1.00 95.00 88 ASN A CA 1
ATOM 674 C C . ASN A 1 88 ? 5.801 -2.687 1.491 1.00 95.00 88 ASN A C 1
ATOM 676 O O . ASN A 1 88 ? 6.480 -3.414 2.201 1.00 95.00 88 ASN A O 1
ATOM 680 N N . VAL A 1 89 ? 5.095 -3.135 0.455 1.00 94.38 89 VAL A N 1
ATOM 681 C CA . VAL A 1 89 ? 5.156 -4.535 0.006 1.00 94.38 89 VAL A CA 1
ATOM 682 C C . VAL A 1 89 ? 6.167 -4.629 -1.126 1.00 94.38 89 VAL A C 1
ATOM 684 O O . VAL A 1 89 ? 5.967 -4.006 -2.171 1.00 94.38 89 VAL A O 1
ATOM 687 N N . GLY A 1 90 ? 7.258 -5.366 -0.923 1.00 93.44 90 GLY A N 1
ATOM 688 C CA . GLY A 1 90 ? 8.286 -5.560 -1.941 1.00 93.44 90 GLY A CA 1
ATOM 689 C C . GLY A 1 90 ? 7.748 -6.272 -3.186 1.00 93.44 90 GLY A C 1
ATOM 690 O O . GLY A 1 90 ? 6.991 -7.236 -3.091 1.00 93.44 90 GLY A O 1
ATOM 691 N N . LEU A 1 91 ? 8.145 -5.781 -4.360 1.00 93.44 91 LEU A N 1
ATOM 692 C CA . LEU A 1 91 ? 7.912 -6.429 -5.653 1.00 93.44 91 LEU A CA 1
ATOM 693 C C . LEU A 1 91 ? 9.232 -6.898 -6.27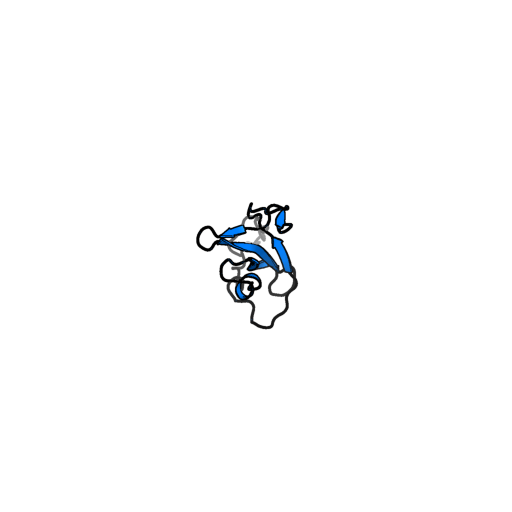2 1.00 93.44 91 LEU A C 1
ATOM 695 O O . LEU A 1 91 ? 9.306 -7.978 -6.855 1.00 93.44 91 LEU A O 1
ATOM 699 N N . TYR A 1 92 ? 10.286 -6.091 -6.134 1.00 93.81 92 TYR A N 1
ATOM 700 C CA . TYR A 1 92 ? 11.602 -6.376 -6.692 1.00 93.81 92 TYR A CA 1
ATOM 701 C C . TYR A 1 92 ? 12.719 -5.694 -5.901 1.00 93.81 92 TYR A C 1
ATOM 703 O O . TYR A 1 92 ? 12.552 -4.608 -5.344 1.00 93.81 92 TYR A O 1
ATOM 711 N N . SER A 1 93 ? 13.898 -6.316 -5.907 1.00 92.12 93 SER A N 1
ATOM 712 C CA . SER A 1 93 ? 15.123 -5.722 -5.387 1.00 92.12 93 SER A CA 1
ATOM 713 C C . SER A 1 93 ? 16.316 -6.056 -6.285 1.00 92.12 93 SER A C 1
ATOM 715 O O . SER A 1 93 ? 16.561 -7.239 -6.538 1.00 92.12 93 SER A O 1
ATOM 717 N N . PRO A 1 94 ? 17.141 -5.063 -6.668 1.00 89.44 94 PRO A N 1
ATOM 718 C CA . PRO A 1 94 ? 18.416 -5.312 -7.344 1.00 89.44 94 PRO A CA 1
ATOM 719 C C . PRO A 1 94 ? 19.397 -6.161 -6.526 1.00 89.44 94 PRO A C 1
ATOM 721 O O . PRO A 1 94 ? 20.321 -6.748 -7.080 1.00 89.44 94 PRO A O 1
ATOM 724 N N . LYS A 1 95 ? 19.203 -6.248 -5.202 1.00 87.44 95 LYS A N 1
ATOM 725 C CA . LYS A 1 95 ? 20.037 -7.054 -4.295 1.00 87.44 95 LYS A CA 1
ATOM 726 C C . LYS A 1 95 ? 19.669 -8.544 -4.294 1.00 87.44 95 LYS A C 1
ATOM 728 O O . LYS A 1 95 ? 20.281 -9.314 -3.558 1.00 87.44 95 LYS A O 1
ATOM 733 N N . GLY A 1 96 ? 18.677 -8.950 -5.086 1.00 80.25 96 GLY A N 1
ATOM 734 C CA . GLY A 1 96 ? 18.247 -10.337 -5.236 1.00 80.25 96 GLY A CA 1
ATOM 735 C C . GLY A 1 96 ? 16.879 -10.644 -4.610 1.00 80.25 96 GLY A C 1
ATOM 736 O O . GLY A 1 96 ? 16.331 -9.839 -3.849 1.00 80.25 96 GLY A O 1
ATOM 737 N N . PRO A 1 97 ? 16.318 -11.830 -4.914 1.00 77.56 97 PRO A N 1
ATOM 738 C CA . PRO A 1 97 ? 14.920 -12.171 -4.637 1.00 77.56 97 PRO A CA 1
ATOM 739 C C . PRO A 1 97 ? 14.571 -12.190 -3.146 1.00 77.56 97 PRO A C 1
ATOM 741 O O . PRO A 1 97 ? 13.449 -11.846 -2.785 1.00 77.56 97 PRO A O 1
ATOM 744 N N . THR A 1 98 ? 15.536 -12.500 -2.273 1.00 77.62 98 THR A N 1
ATOM 745 C CA . THR A 1 98 ? 15.359 -12.474 -0.811 1.00 77.62 98 THR A CA 1
ATOM 746 C C . THR A 1 98 ? 14.844 -11.126 -0.313 1.00 77.62 98 THR A C 1
ATOM 748 O O . THR A 1 98 ? 14.025 -11.085 0.595 1.00 77.62 98 THR A O 1
ATOM 751 N N . TRP A 1 99 ? 15.296 -10.028 -0.921 1.00 72.06 99 TRP A N 1
ATOM 752 C CA . TRP A 1 99 ? 14.924 -8.668 -0.529 1.00 72.06 99 TRP A CA 1
ATOM 753 C C . TRP A 1 99 ? 13.684 -8.160 -1.265 1.00 72.06 99 TRP A C 1
ATOM 755 O O . TRP A 1 99 ? 13.015 -7.260 -0.774 1.00 72.06 99 TRP A O 1
ATOM 765 N N . GLY A 1 100 ? 13.370 -8.730 -2.433 1.00 68.75 100 GLY A N 1
ATOM 766 C CA . GLY A 1 100 ? 12.174 -8.379 -3.202 1.00 68.75 100 GLY A CA 1
ATOM 767 C C . GLY A 1 100 ? 10.875 -8.865 -2.559 1.00 68.75 100 GLY A C 1
ATOM 768 O O . GLY A 1 100 ? 9.837 -8.285 -2.821 1.00 68.75 100 GLY A O 1
ATOM 769 N N . GLN A 1 101 ? 10.934 -9.891 -1.706 1.00 70.50 101 GLN A N 1
ATOM 770 C CA . GLN A 1 101 ? 9.781 -10.438 -0.976 1.00 70.50 101 GLN A CA 1
ATOM 771 C C . GLN A 1 101 ? 9.654 -9.886 0.455 1.00 70.50 101 GLN A C 1
ATOM 773 O O . GLN A 1 101 ? 8.767 -10.298 1.197 1.00 70.50 101 GLN A O 1
ATOM 778 N N . MET A 1 102 ? 10.560 -8.996 0.873 1.00 66.19 102 MET A N 1
ATOM 779 C CA . MET A 1 102 ? 10.483 -8.356 2.185 1.00 66.19 102 MET A CA 1
ATOM 780 C C . MET A 1 102 ? 9.559 -7.140 2.116 1.00 66.19 102 MET A C 1
ATOM 782 O O . MET A 1 102 ? 9.767 -6.244 1.295 1.00 66.19 102 MET A O 1
ATOM 786 N N . GLY A 1 103 ? 8.555 -7.112 2.990 1.00 57.09 103 GLY A N 1
ATOM 787 C CA . GLY A 1 103 ? 7.573 -6.035 3.105 1.00 57.09 103 GLY A CA 1
ATOM 788 C C . GLY A 1 103 ? 6.345 -6.441 3.902 1.00 57.09 103 GLY A C 1
ATOM 789 O O . GLY A 1 103 ? 5.924 -7.604 3.731 1.00 57.09 103 GLY A O 1
#

pLDDT: mean 82.3, std 18.5, range [31.8, 98.19]

Sequence (103 aa):
MNTYDHATAPASWNDFNDAEAQQGAFDLIPRGISVPVRMTIKPGGHDDHTQGWTGGYATQSFDTGAVYLACEFVVTDGPFAKRKMWSNVGLYSPKGPTWGQMG

Nearest PDB structures (foldseek):
  3d2l-assembly1_A  TM=5.581E-01  e=9.024E+00  Exiguobacterium sibiricum 255-15
  5xll-assembly1_A  TM=3.310E-01  e=4.523E+00  Mycobacterium tuberculosis H37Rv
  7zkg-assembly1_A  TM=3.009E-01  e=3.990E+00  Streptomyces griseofuscus

Secondary structure (DSSP, 8-state):
------------TT--TT----TTSSSPPPTT----EEEEEEP--EEETTTTEEEEEEEE-TTT--EEEEEEEEE-SSTTTT-EEEEEEEEE-TT-HHHHT--

Solvent-accessible surface area (backbone atoms only — not comparable to full-atom values): 6507 Å² total; per-residue (Å²): 142,82,83,87,79,81,76,81,73,77,84,57,95,80,62,64,87,80,55,76,71,75,81,66,76,80,62,76,84,64,87,91,68,87,73,56,63,49,77,44,75,43,76,43,70,38,61,41,74,93,80,67,39,76,79,33,36,35,26,61,40,90,91,65,61,29,28,24,36,46,34,39,34,33,26,72,49,71,102,55,42,75,43,73,49,74,53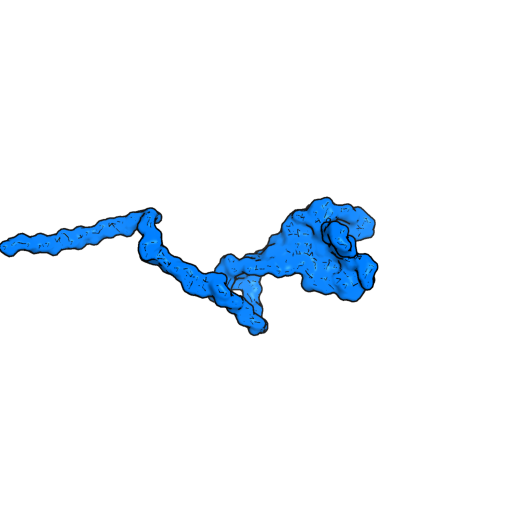,48,40,36,70,36,31,81,90,35,71,80,57,8,68,48,93

Mean predicted aligned error: 11.95 Å

Foldseek 3Di:
DDDDDPPDDPPDPPDCVPPPDPVPLPDDDDPPDDFDKDKDWDFQQDADVVLPRDPSRWHADPVFRWIWTWMKIAGCDDPRHRHIDIDTQACDGPVDDVVSRDD